Protein AF-A0A6A9QFD9-F1 (afdb_monomer_lite)

Secondary structure (DSSP, 8-state):
-----PPTTHHHHHHHHHHHHHHHHHHHHHHHHTHHHHHHTT-HHHHHHHHHHHHHTTT-HHHIIIIIHHHHHHHHHHHHT-GGGTTTHHHHHHHHHHHHHHHHHHT-

pLDDT: mean 93.51, std 10.46, range [42.97, 98.44]

Radius of gyration: 14.84 Å; chains: 1; bounding box: 43×24×39 Å

Sequence (108 aa):
MSEELLKPGEREMIQSRSYLYDLIDKLNDILENKKEILEQKGIAAKLSVTLELITLNRLYLDVIYKTYWNQLLEVINELNAIPELKDDMVDVNADVEEIKKLKQQGGF

Organism: Acidianus infernus (NCBI:txid12915)

Structure (mmCIF, N/CA/C/O backbone):
data_AF-A0A6A9QFD9-F1
#
_entry.id   AF-A0A6A9QFD9-F1
#
loop_
_atom_site.group_PDB
_atom_site.id
_atom_site.type_symbol
_atom_site.label_atom_id
_atom_site.label_alt_id
_atom_site.label_comp_id
_atom_site.label_asym_id
_atom_site.label_entity_id
_atom_site.label_seq_id
_atom_site.pdbx_PDB_ins_code
_atom_site.Cartn_x
_atom_site.Cartn_y
_atom_site.Cartn_z
_atom_site.occupancy
_atom_site.B_iso_or_equiv
_atom_site.auth_seq_id
_atom_site.auth_comp_id
_atom_site.auth_asym_id
_atom_site.auth_atom_id
_atom_site.pdbx_PDB_model_num
ATOM 1 N N . MET A 1 1 ? 29.244 -4.948 -20.157 1.00 43.69 1 MET A N 1
ATOM 2 C CA . MET A 1 1 ? 27.851 -4.743 -19.723 1.00 43.69 1 MET A CA 1
ATOM 3 C C . MET A 1 1 ? 27.142 -4.086 -20.884 1.00 43.69 1 MET A C 1
ATOM 5 O O . MET A 1 1 ? 27.476 -2.954 -21.200 1.00 43.69 1 MET A O 1
ATOM 9 N N . SER A 1 2 ? 26.306 -4.827 -21.609 1.00 42.97 2 SER A N 1
ATOM 10 C CA . SER A 1 2 ? 25.400 -4.221 -22.580 1.00 42.97 2 SER A CA 1
ATOM 11 C C . SER A 1 2 ? 24.388 -3.419 -21.776 1.00 42.97 2 SER A C 1
ATOM 13 O O . SER A 1 2 ? 23.605 -4.005 -21.032 1.00 42.97 2 SER A O 1
ATOM 15 N N . GLU A 1 3 ? 24.461 -2.095 -21.857 1.00 46.44 3 GLU A N 1
ATOM 16 C CA . GLU A 1 3 ? 23.342 -1.237 -21.487 1.00 46.44 3 GLU A CA 1
ATOM 17 C C . GLU A 1 3 ? 22.187 -1.624 -22.417 1.00 46.44 3 GLU A C 1
ATOM 19 O O . GLU A 1 3 ? 22.091 -1.151 -23.548 1.00 46.44 3 GLU A O 1
ATOM 24 N N . GLU A 1 4 ? 21.363 -2.587 -21.996 1.00 55.81 4 GLU A N 1
ATOM 25 C CA . GLU A 1 4 ? 20.041 -2.742 -22.586 1.00 55.81 4 GLU A CA 1
ATOM 26 C C . GLU A 1 4 ? 19.350 -1.395 -22.410 1.00 55.81 4 GLU A C 1
ATOM 28 O O . GLU A 1 4 ? 19.239 -0.880 -21.295 1.00 55.81 4 GLU A O 1
ATOM 33 N N . LEU A 1 5 ? 18.980 -0.787 -23.537 1.00 66.44 5 LEU A N 1
ATOM 34 C CA . LEU A 1 5 ? 18.253 0.470 -23.585 1.00 66.44 5 LEU A CA 1
ATOM 35 C C . LEU A 1 5 ? 16.912 0.243 -22.877 1.00 66.44 5 LEU A C 1
ATOM 37 O O . LEU A 1 5 ? 15.957 -0.244 -23.483 1.00 66.44 5 LEU A O 1
ATOM 41 N N . LEU A 1 6 ? 16.872 0.533 -21.577 1.00 71.12 6 LEU A N 1
ATOM 42 C CA . LEU A 1 6 ? 15.652 0.491 -20.783 1.00 71.12 6 LEU A CA 1
ATOM 43 C C . LEU A 1 6 ? 14.601 1.359 -21.478 1.00 71.12 6 LEU A C 1
ATOM 45 O O . LEU A 1 6 ? 14.895 2.468 -21.940 1.00 71.12 6 LEU A O 1
ATOM 49 N N . LYS A 1 7 ? 13.371 0.854 -21.569 1.00 75.44 7 LYS A N 1
ATOM 50 C CA . LYS A 1 7 ? 12.250 1.631 -22.098 1.00 75.44 7 LYS A CA 1
ATOM 51 C C . LYS A 1 7 ? 12.013 2.855 -21.201 1.00 75.44 7 LYS A C 1
ATOM 53 O O . LYS A 1 7 ? 12.332 2.810 -20.009 1.00 75.44 7 LYS A O 1
ATOM 58 N N . PRO A 1 8 ? 11.437 3.949 -21.734 1.00 76.94 8 PRO A N 1
ATOM 59 C CA . PRO A 1 8 ? 11.068 5.099 -20.913 1.00 76.94 8 PRO A CA 1
ATOM 60 C C . PRO A 1 8 ? 10.240 4.661 -19.695 1.00 76.94 8 PRO A C 1
ATOM 62 O O . PRO A 1 8 ? 9.280 3.906 -19.852 1.00 76.94 8 PRO A O 1
ATOM 65 N N . GLY A 1 9 ?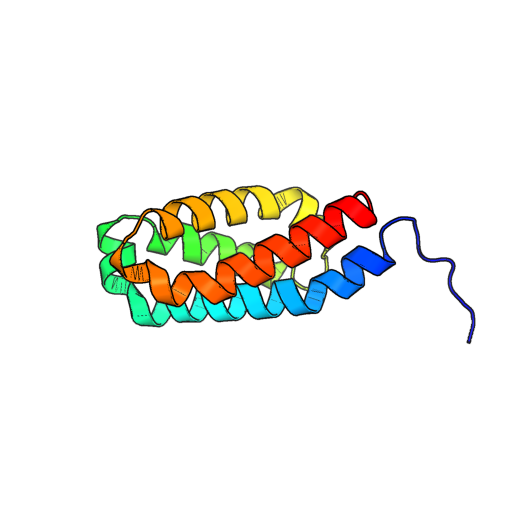 10.652 5.078 -18.496 1.00 85.75 9 GLY A N 1
ATOM 66 C CA . GLY A 1 9 ? 9.989 4.739 -17.235 1.00 85.75 9 GLY A CA 1
ATOM 67 C C . GLY A 1 9 ? 10.335 3.379 -16.631 1.00 85.75 9 GLY A C 1
ATOM 68 O O . GLY A 1 9 ? 9.990 3.121 -15.480 1.00 85.75 9 GLY A O 1
ATOM 69 N N . GLU A 1 10 ? 11.027 2.498 -17.358 1.00 89.38 10 GLU A N 1
ATOM 70 C CA . GLU A 1 10 ? 11.369 1.155 -16.871 1.00 89.38 10 GLU A CA 1
ATOM 71 C C . GLU A 1 10 ? 12.375 1.211 -15.716 1.00 89.38 10 GLU A C 1
ATOM 73 O O . GLU A 1 10 ? 12.276 0.441 -14.761 1.00 89.38 10 GLU A O 1
ATOM 78 N N . ARG A 1 11 ? 13.297 2.180 -15.747 1.00 91.81 11 ARG A N 1
ATOM 79 C CA . ARG A 1 11 ? 14.232 2.429 -14.645 1.00 91.81 11 ARG A CA 1
ATOM 80 C C . ARG A 1 11 ? 13.490 2.819 -13.369 1.00 91.81 11 ARG A C 1
ATOM 82 O O . ARG A 1 11 ? 13.733 2.225 -12.322 1.00 91.81 11 ARG A O 1
ATOM 89 N N . GLU A 1 12 ? 12.609 3.808 -13.452 1.00 95.44 12 GLU A N 1
ATOM 90 C CA . GLU A 1 12 ? 11.847 4.325 -12.315 1.00 95.44 12 GLU A CA 1
ATOM 91 C C . GLU A 1 12 ? 10.883 3.256 -11.780 1.00 95.44 12 GLU A C 1
ATOM 93 O O . GLU A 1 12 ? 10.751 3.091 -10.568 1.00 95.44 12 GLU A O 1
ATOM 98 N N . MET A 1 13 ? 10.291 2.448 -12.666 1.00 94.69 13 MET A N 1
ATOM 99 C CA . MET A 1 13 ? 9.478 1.296 -12.281 1.00 94.69 13 MET A CA 1
ATOM 100 C C . MET A 1 13 ? 10.305 0.256 -11.515 1.00 94.69 13 MET A C 1
ATOM 102 O O . MET A 1 13 ? 9.891 -0.193 -10.448 1.00 94.69 13 MET A O 1
ATOM 106 N N . ILE A 1 14 ? 11.504 -0.099 -11.987 1.00 94.12 14 ILE A N 1
ATOM 107 C CA . ILE A 1 14 ? 12.394 -1.018 -11.259 1.00 94.12 14 ILE A CA 1
ATOM 108 C C . ILE A 1 14 ? 12.785 -0.438 -9.895 1.00 94.12 14 ILE A C 1
ATOM 110 O O . ILE A 1 14 ? 12.788 -1.171 -8.908 1.00 94.12 14 ILE A O 1
ATOM 114 N N . GLN A 1 15 ? 13.071 0.864 -9.818 1.00 95.06 15 GLN A N 1
ATOM 115 C CA . GLN A 1 15 ? 13.383 1.546 -8.557 1.00 95.06 15 GLN A CA 1
ATOM 116 C C . GLN A 1 15 ? 12.203 1.534 -7.581 1.00 95.06 15 GLN A C 1
ATOM 118 O O . GLN A 1 15 ? 12.406 1.364 -6.384 1.00 95.06 15 GLN A O 1
ATOM 123 N N . SER A 1 16 ? 10.969 1.641 -8.080 1.00 96.56 16 SER A N 1
ATOM 124 C CA . SER A 1 16 ? 9.768 1.618 -7.237 1.00 96.56 16 SER A CA 1
ATOM 125 C C . SER A 1 16 ? 9.499 0.261 -6.576 1.00 96.56 16 SER A C 1
ATOM 127 O O . SER A 1 16 ? 8.720 0.185 -5.628 1.00 96.56 16 SER A O 1
ATOM 129 N N . ARG A 1 17 ? 10.177 -0.808 -7.022 1.00 95.50 17 ARG A N 1
ATOM 130 C CA . ARG A 1 17 ? 9.999 -2.173 -6.508 1.00 95.50 17 ARG A CA 1
ATOM 131 C C . ARG A 1 17 ? 10.250 -2.288 -5.009 1.00 95.50 17 ARG A C 1
ATOM 133 O O . ARG A 1 17 ? 9.473 -2.959 -4.344 1.00 95.50 17 ARG A O 1
ATOM 140 N N . SER A 1 18 ? 11.329 -1.692 -4.497 1.00 95.81 18 SER A N 1
ATOM 141 C CA . SER A 1 18 ? 11.650 -1.799 -3.068 1.00 95.81 18 SER A CA 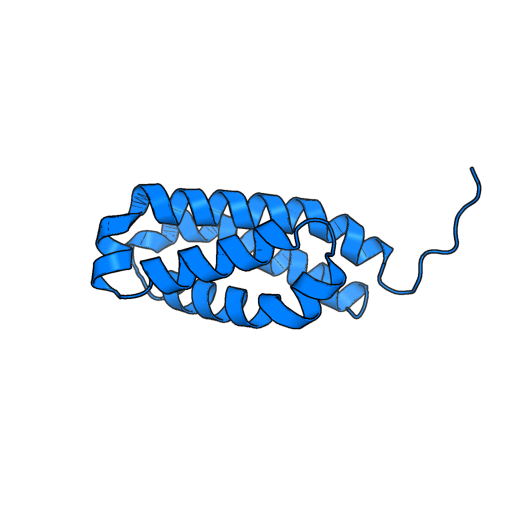1
ATOM 142 C C . SER A 1 18 ? 10.554 -1.159 -2.226 1.00 95.81 18 SER A C 1
ATOM 144 O O . SER A 1 18 ? 10.009 -1.820 -1.357 1.00 95.81 18 SER A O 1
ATOM 146 N N . TYR A 1 19 ? 10.135 0.057 -2.588 1.00 97.88 19 TYR A N 1
ATOM 147 C CA . TYR A 1 19 ? 9.038 0.757 -1.920 1.00 97.88 19 TYR A CA 1
ATOM 148 C C . TYR A 1 19 ? 7.719 -0.011 -2.001 1.00 97.88 19 TYR A C 1
ATOM 150 O O . TYR A 1 19 ? 6.961 -0.038 -1.043 1.00 97.88 19 TYR A O 1
ATOM 158 N N . LEU A 1 20 ? 7.431 -0.658 -3.135 1.00 97.31 20 LEU A N 1
ATOM 159 C CA . LEU A 1 20 ? 6.235 -1.483 -3.274 1.00 97.31 20 LEU A CA 1
ATOM 160 C C . LEU A 1 20 ? 6.275 -2.705 -2.348 1.00 97.31 20 LEU A C 1
ATOM 162 O O . LEU A 1 20 ? 5.244 -3.076 -1.799 1.00 97.31 20 LEU A O 1
ATOM 166 N N . TYR A 1 21 ? 7.431 -3.347 -2.200 1.00 96.06 21 TYR A N 1
ATOM 167 C CA . TYR A 1 21 ? 7.572 -4.500 -1.313 1.00 96.06 21 TYR A CA 1
ATOM 168 C C . TYR A 1 21 ? 7.487 -4.084 0.155 1.00 96.06 21 TYR A C 1
ATOM 170 O O . TYR A 1 21 ? 6.704 -4.681 0.887 1.00 96.06 21 TYR A O 1
ATOM 178 N N . ASP A 1 22 ? 8.169 -3.004 0.540 1.00 97.56 22 ASP A N 1
ATOM 179 C CA . ASP A 1 22 ? 8.072 -2.434 1.887 1.00 97.56 22 ASP A CA 1
ATOM 180 C C . ASP A 1 22 ? 6.620 -2.043 2.216 1.00 97.56 22 ASP A C 1
ATOM 182 O O . ASP A 1 22 ? 6.120 -2.333 3.303 1.00 97.56 22 ASP A O 1
ATOM 186 N N . LEU A 1 23 ? 5.905 -1.459 1.249 1.00 97.88 23 LEU A N 1
ATOM 187 C CA . LEU A 1 23 ? 4.491 -1.118 1.376 1.00 97.88 23 LEU A CA 1
ATOM 188 C C . LEU A 1 23 ? 3.616 -2.358 1.602 1.00 97.88 23 LEU A C 1
ATOM 190 O O . LEU A 1 23 ? 2.730 -2.333 2.454 1.00 97.88 23 LEU A O 1
ATOM 194 N N . ILE A 1 24 ? 3.838 -3.436 0.844 1.00 97.31 24 ILE A N 1
ATOM 195 C CA . ILE A 1 24 ? 3.092 -4.695 1.003 1.00 97.31 24 ILE A CA 1
ATOM 196 C C . ILE A 1 24 ? 3.343 -5.291 2.389 1.00 97.31 24 ILE A C 1
ATOM 198 O O . ILE A 1 24 ? 2.386 -5.703 3.043 1.00 97.31 24 ILE A O 1
ATOM 202 N N . ASP A 1 25 ? 4.593 -5.310 2.848 1.00 97.75 25 ASP A N 1
ATOM 203 C CA . ASP A 1 25 ? 4.958 -5.858 4.156 1.00 97.75 25 ASP A CA 1
ATOM 204 C C . ASP A 1 25 ? 4.308 -5.050 5.290 1.00 97.75 25 ASP A C 1
ATOM 206 O O . ASP A 1 25 ? 3.604 -5.620 6.122 1.00 97.75 25 ASP A O 1
ATOM 210 N N . LYS A 1 26 ? 4.394 -3.714 5.252 1.00 98.12 26 LYS A N 1
ATOM 211 C CA . LYS A 1 26 ? 3.733 -2.831 6.235 1.00 98.12 26 LYS A CA 1
ATOM 212 C C . LYS A 1 26 ? 2.214 -3.015 6.262 1.00 98.12 26 LYS A C 1
ATOM 214 O O . LYS A 1 26 ? 1.593 -2.999 7.323 1.00 98.12 26 LYS A O 1
ATOM 219 N N . LEU A 1 27 ? 1.589 -3.189 5.098 1.00 98.31 27 LEU A N 1
ATOM 220 C CA . LEU A 1 27 ? 0.147 -3.421 5.013 1.00 98.31 27 LEU A CA 1
ATOM 221 C C . LEU A 1 27 ? -0.256 -4.812 5.521 1.00 98.31 27 LEU A C 1
ATOM 223 O O . LEU A 1 27 ? -1.322 -4.937 6.126 1.00 98.31 27 LEU A O 1
ATOM 227 N N . ASN A 1 28 ? 0.578 -5.836 5.317 1.00 97.75 28 ASN A N 1
ATOM 228 C CA . ASN A 1 28 ? 0.388 -7.149 5.938 1.00 97.75 28 ASN A CA 1
ATOM 229 C C . ASN A 1 28 ? 0.512 -7.060 7.465 1.00 97.75 28 ASN A C 1
ATOM 231 O O . ASN A 1 28 ? -0.341 -7.600 8.168 1.00 97.75 28 ASN A O 1
ATOM 235 N N . ASP A 1 29 ? 1.492 -6.314 7.978 1.00 97.94 29 ASP A N 1
ATOM 236 C CA . ASP A 1 29 ? 1.657 -6.094 9.418 1.00 97.94 29 ASP A CA 1
ATOM 237 C C . ASP A 1 29 ? 0.438 -5.386 10.025 1.00 97.94 29 ASP A C 1
ATOM 239 O O . ASP A 1 29 ? -0.027 -5.758 11.104 1.00 97.94 29 ASP A O 1
ATOM 243 N N . ILE A 1 30 ? -0.126 -4.389 9.334 1.00 98.06 30 ILE A N 1
ATOM 244 C CA . ILE A 1 30 ? -1.381 -3.741 9.745 1.00 98.06 30 ILE A CA 1
ATOM 245 C C . ILE A 1 30 ? -2.533 -4.752 9.731 1.00 98.06 30 ILE A C 1
ATOM 247 O O . ILE A 1 30 ? -3.310 -4.806 10.686 1.00 98.06 30 ILE A O 1
ATOM 251 N N . LEU A 1 31 ? -2.643 -5.572 8.682 1.00 97.12 31 LEU A N 1
ATOM 252 C CA . LEU A 1 31 ? -3.690 -6.588 8.571 1.00 97.12 31 LEU A CA 1
ATOM 253 C C . LEU A 1 31 ? -3.636 -7.603 9.722 1.00 97.12 31 LEU A C 1
ATOM 255 O O . LEU A 1 31 ? -4.684 -7.967 10.256 1.00 97.12 31 LEU A O 1
ATOM 259 N N . GLU A 1 32 ? -2.439 -8.034 10.119 1.00 96.88 32 GLU A N 1
ATOM 260 C CA . GLU A 1 32 ? -2.237 -8.994 11.205 1.00 96.88 32 GLU A CA 1
ATOM 261 C C . GLU A 1 32 ? -2.453 -8.352 12.583 1.00 96.88 32 GLU A C 1
ATOM 263 O O . GLU A 1 32 ? -3.261 -8.835 13.380 1.00 96.88 32 GLU A O 1
ATOM 268 N N . ASN A 1 33 ? -1.797 -7.220 12.850 1.00 97.50 33 ASN A N 1
ATOM 269 C CA . ASN A 1 33 ? -1.776 -6.604 14.180 1.00 97.50 33 ASN A CA 1
ATOM 270 C C . ASN A 1 33 ? -3.031 -5.783 14.500 1.00 97.50 33 ASN A C 1
ATOM 272 O O . ASN A 1 33 ? -3.323 -5.524 15.669 1.00 97.50 33 ASN A O 1
ATOM 276 N N . LYS A 1 34 ? -3.775 -5.345 13.479 1.00 96.88 34 LYS A N 1
ATOM 277 C CA . LYS A 1 34 ? -4.968 -4.492 13.616 1.00 96.88 34 LYS A CA 1
ATOM 278 C C . LYS A 1 34 ? -6.220 -5.186 13.076 1.00 96.88 34 LYS A C 1
ATOM 280 O O . LYS A 1 34 ? -7.225 -4.536 12.800 1.00 96.88 34 LYS A O 1
ATOM 285 N N . LYS A 1 35 ? -6.194 -6.517 12.961 1.00 94.88 35 LYS A N 1
ATOM 286 C CA . LYS A 1 35 ? -7.273 -7.319 12.374 1.00 94.88 35 LYS A CA 1
ATOM 287 C C . LYS A 1 35 ? -8.664 -6.979 12.914 1.00 94.88 35 LYS A C 1
ATOM 289 O O . LYS A 1 35 ? -9.575 -6.751 12.127 1.00 94.88 35 LYS A O 1
ATOM 294 N N . GLU A 1 36 ? -8.821 -6.898 14.235 1.00 96.62 36 GLU A N 1
ATOM 295 C CA . GLU A 1 36 ? -10.127 -6.666 14.867 1.00 96.62 36 GLU A CA 1
ATOM 296 C C . GLU A 1 36 ? -10.762 -5.340 14.419 1.00 96.62 36 GLU A C 1
ATOM 298 O O . GLU A 1 36 ? -11.920 -5.314 13.999 1.00 96.62 36 GLU A O 1
ATOM 303 N N . ILE A 1 37 ? -10.003 -4.239 14.438 1.00 96.75 37 ILE A N 1
ATOM 304 C CA . ILE A 1 37 ? -10.526 -2.939 14.002 1.00 96.75 37 ILE A CA 1
ATOM 305 C C . ILE A 1 37 ? -10.808 -2.926 12.495 1.00 96.75 37 ILE A C 1
ATOM 307 O O . ILE A 1 37 ? -11.810 -2.362 12.055 1.00 96.75 37 ILE A O 1
ATOM 311 N N . LEU A 1 38 ? -9.979 -3.600 11.695 1.00 97.50 38 LEU A N 1
ATOM 312 C CA . LEU A 1 38 ? -10.188 -3.712 10.252 1.00 97.50 38 LEU A CA 1
ATOM 313 C C . LEU A 1 38 ? -11.441 -4.526 9.909 1.00 97.50 38 LEU A C 1
ATOM 315 O O . LEU A 1 38 ? -12.149 -4.183 8.960 1.00 97.50 38 LEU A O 1
ATOM 319 N N . GLU A 1 39 ? -11.733 -5.583 10.667 1.00 96.88 39 GLU A N 1
ATOM 320 C CA . GLU A 1 39 ? -12.953 -6.383 10.528 1.00 96.88 39 GLU A CA 1
ATOM 321 C C . GLU A 1 39 ? -14.191 -5.568 10.913 1.00 96.88 39 GLU A C 1
ATOM 323 O O . GLU A 1 39 ? -15.157 -5.533 10.151 1.00 96.88 39 GLU A O 1
ATOM 328 N N . GLN A 1 40 ? -14.141 -4.834 12.030 1.00 96.50 40 GLN A N 1
ATOM 329 C CA . GLN A 1 40 ? -15.231 -3.949 12.461 1.00 96.50 40 GLN A CA 1
ATOM 330 C C . GLN A 1 40 ? -15.555 -2.861 11.428 1.00 96.50 40 GLN A C 1
ATOM 332 O O . GLN A 1 40 ? -16.712 -2.465 11.281 1.00 96.50 40 GLN A O 1
ATOM 337 N N . LYS A 1 41 ? -14.543 -2.376 10.701 1.00 95.00 41 LYS A N 1
ATOM 338 C CA . LYS A 1 41 ? -14.702 -1.388 9.624 1.00 95.00 41 LYS A CA 1
ATOM 339 C C . LYS A 1 41 ? -15.024 -2.016 8.262 1.00 95.00 41 LYS A C 1
ATOM 341 O O . LYS A 1 41 ? -15.271 -1.279 7.314 1.00 95.00 41 LYS A O 1
ATOM 346 N N . GLY A 1 42 ? -15.031 -3.347 8.150 1.00 95.38 42 GLY A N 1
ATOM 347 C CA . GLY A 1 42 ? -15.297 -4.065 6.899 1.00 95.38 42 GLY A CA 1
ATOM 348 C C . GLY A 1 42 ? -14.167 -3.994 5.862 1.00 95.38 42 GLY A C 1
ATOM 349 O O . GLY A 1 42 ? -14.392 -4.319 4.699 1.00 95.38 42 GLY A O 1
ATOM 350 N N . ILE A 1 43 ? -12.959 -3.587 6.262 1.00 96.62 43 ILE A N 1
ATOM 351 C CA . ILE A 1 43 ? -11.817 -3.348 5.360 1.00 96.62 43 ILE A CA 1
ATOM 352 C C . ILE A 1 43 ? -10.880 -4.560 5.299 1.00 96.62 43 ILE A C 1
ATOM 354 O O . ILE A 1 43 ? -10.234 -4.772 4.275 1.00 96.62 43 ILE A O 1
ATOM 358 N N . ALA A 1 44 ? -10.842 -5.403 6.341 1.00 97.06 44 ALA A N 1
ATOM 359 C CA . ALA A 1 44 ? -9.909 -6.533 6.441 1.00 97.06 44 ALA A CA 1
ATOM 360 C C . ALA A 1 44 ? -9.911 -7.439 5.195 1.00 97.06 44 ALA A C 1
ATOM 362 O O . ALA A 1 44 ? -8.861 -7.704 4.613 1.00 97.06 44 ALA A O 1
ATOM 363 N N . ALA A 1 45 ? -11.094 -7.861 4.735 1.00 96.00 45 ALA A N 1
ATOM 364 C CA . ALA A 1 45 ? -11.219 -8.713 3.553 1.00 96.00 45 ALA A CA 1
ATOM 365 C C . ALA A 1 45 ? -10.764 -8.000 2.269 1.00 96.00 45 ALA A C 1
ATOM 367 O O . ALA A 1 45 ? -10.071 -8.594 1.443 1.00 96.00 45 ALA A O 1
ATOM 368 N N . LYS A 1 46 ? -11.114 -6.715 2.113 1.00 96.31 46 LYS A N 1
ATOM 369 C CA . LYS A 1 46 ? -10.713 -5.905 0.955 1.00 96.31 46 LYS A CA 1
ATOM 370 C C . LYS A 1 46 ? -9.192 -5.740 0.906 1.00 96.31 46 LYS A C 1
ATOM 372 O O . LYS A 1 46 ? -8.603 -5.910 -0.162 1.00 96.31 46 LYS A O 1
ATOM 377 N N . LEU A 1 47 ? -8.563 -5.461 2.050 1.00 97.69 47 LEU A N 1
ATOM 378 C CA . LEU A 1 47 ? -7.111 -5.360 2.177 1.00 97.69 47 LEU A CA 1
ATOM 379 C C . LEU A 1 47 ? -6.434 -6.697 1.853 1.00 97.69 47 LEU A C 1
ATOM 381 O O . LEU A 1 47 ? -5.588 -6.731 0.965 1.00 97.69 47 LEU A O 1
ATOM 385 N N . SER A 1 48 ? -6.871 -7.795 2.478 1.00 97.75 48 SER A N 1
ATOM 386 C CA . SER A 1 48 ? -6.314 -9.140 2.255 1.00 97.75 48 SER A CA 1
ATOM 387 C C . SER A 1 48 ? -6.335 -9.540 0.779 1.00 97.75 48 SER A C 1
ATOM 389 O O . SER A 1 48 ? -5.301 -9.883 0.214 1.00 97.75 48 SER A O 1
ATOM 391 N N . VAL A 1 49 ? -7.492 -9.423 0.116 1.00 97.44 49 VAL A N 1
ATOM 392 C CA . VAL A 1 49 ? -7.629 -9.780 -1.307 1.00 97.44 49 VAL A CA 1
ATOM 393 C C . VAL A 1 49 ? -6.749 -8.894 -2.189 1.00 97.44 49 VAL A C 1
ATOM 395 O O . VAL A 1 49 ? -6.122 -9.377 -3.130 1.00 97.44 49 VAL A O 1
ATOM 398 N N . THR A 1 50 ? -6.675 -7.596 -1.889 1.00 97.19 50 THR A N 1
ATOM 399 C CA . THR A 1 50 ? -5.837 -6.667 -2.660 1.00 97.19 50 THR A CA 1
ATOM 400 C C . THR A 1 50 ? -4.354 -7.035 -2.533 1.00 97.19 50 THR A C 1
ATOM 402 O O . THR A 1 50 ? -3.651 -7.087 -3.543 1.00 97.19 50 THR A O 1
ATOM 405 N N . LEU A 1 51 ? -3.885 -7.361 -1.324 1.00 97.38 51 LEU A N 1
ATOM 406 C CA . LEU A 1 51 ? -2.502 -7.783 -1.078 1.00 97.38 51 LEU A CA 1
ATOM 407 C C . LEU A 1 51 ? -2.177 -9.129 -1.736 1.00 97.38 51 LEU A C 1
ATOM 409 O O . LEU A 1 51 ? -1.104 -9.270 -2.326 1.00 97.38 51 LEU A O 1
ATOM 413 N N . GLU A 1 52 ? -3.097 -10.095 -1.713 1.00 97.00 52 GLU A N 1
ATOM 414 C CA . GLU A 1 52 ? -2.935 -11.381 -2.405 1.00 97.00 52 GLU A CA 1
ATOM 415 C C . GLU A 1 52 ? -2.768 -11.192 -3.918 1.00 97.00 52 GLU A C 1
ATOM 417 O O . GLU A 1 52 ? -1.822 -11.718 -4.509 1.00 97.00 52 GLU A O 1
ATOM 422 N N . LEU A 1 53 ? -3.636 -10.391 -4.548 1.00 96.06 53 LEU A N 1
ATOM 423 C CA . LEU A 1 53 ? -3.569 -10.113 -5.986 1.00 96.06 53 LEU A CA 1
ATOM 424 C C . LEU A 1 53 ? -2.248 -9.447 -6.381 1.00 96.06 53 LEU A C 1
ATOM 426 O O . LEU A 1 53 ? -1.643 -9.818 -7.391 1.00 96.06 53 LEU A O 1
ATOM 430 N N . ILE A 1 54 ? -1.767 -8.499 -5.579 1.00 96.38 54 ILE A N 1
ATOM 431 C CA . ILE A 1 54 ? -0.482 -7.834 -5.818 1.00 96.38 54 ILE A CA 1
ATOM 432 C C . ILE A 1 54 ? 0.676 -8.816 -5.625 1.00 96.38 54 ILE A C 1
ATOM 434 O O . ILE A 1 54 ? 1.563 -8.890 -6.475 1.00 96.38 54 ILE A O 1
ATOM 438 N N . THR A 1 55 ? 0.645 -9.622 -4.564 1.00 94.12 55 THR A N 1
ATOM 439 C CA . THR A 1 55 ? 1.686 -10.613 -4.258 1.00 94.12 55 THR A CA 1
ATOM 440 C C . THR A 1 55 ? 1.814 -11.659 -5.364 1.00 94.12 55 THR A C 1
ATOM 442 O O . THR A 1 55 ? 2.930 -11.990 -5.775 1.00 94.12 55 THR A O 1
ATOM 445 N N . LEU A 1 56 ? 0.690 -12.133 -5.913 1.00 95.88 56 LEU A N 1
ATOM 446 C CA . LEU A 1 56 ? 0.667 -13.048 -7.061 1.00 95.88 56 LEU A CA 1
ATOM 447 C C . LEU A 1 56 ? 1.330 -12.444 -8.305 1.00 95.88 56 LEU A C 1
ATOM 449 O O . LEU A 1 56 ? 1.924 -13.165 -9.105 1.00 95.88 56 LEU A O 1
ATOM 453 N N . ASN A 1 57 ? 1.271 -11.120 -8.447 1.00 95.06 57 ASN A N 1
ATOM 454 C CA . ASN A 1 57 ? 1.829 -10.389 -9.578 1.00 95.06 57 ASN A CA 1
ATOM 455 C C . ASN A 1 57 ? 3.164 -9.699 -9.254 1.00 95.06 57 ASN A C 1
ATOM 457 O O . ASN A 1 57 ? 3.634 -8.913 -10.070 1.00 95.06 57 ASN A O 1
ATOM 461 N N . ARG A 1 58 ? 3.820 -10.005 -8.121 1.00 89.81 58 ARG A N 1
ATOM 462 C CA . ARG A 1 58 ? 5.023 -9.292 -7.624 1.00 89.81 58 ARG A CA 1
ATOM 463 C C . ARG A 1 58 ? 6.176 -9.165 -8.626 1.00 89.81 58 ARG A C 1
ATOM 465 O O . ARG A 1 58 ? 6.963 -8.230 -8.546 1.00 89.81 58 ARG A O 1
ATOM 472 N N . LEU A 1 59 ? 6.284 -10.096 -9.575 1.00 90.88 59 LEU A N 1
ATOM 473 C CA . LEU A 1 59 ? 7.319 -10.083 -10.616 1.00 90.88 59 LEU A CA 1
ATOM 474 C C . LEU A 1 59 ? 6.951 -9.219 -11.839 1.00 90.88 59 LEU A C 1
ATOM 476 O O . LEU A 1 59 ? 7.821 -8.923 -12.654 1.00 90.88 59 LEU A O 1
ATOM 480 N N . TYR A 1 60 ? 5.690 -8.799 -11.949 1.00 94.50 60 TYR A N 1
ATOM 481 C CA . TYR A 1 60 ? 5.106 -8.060 -13.068 1.00 94.50 60 TYR A CA 1
ATOM 482 C C . TYR A 1 60 ? 4.640 -6.677 -12.596 1.00 94.50 60 TYR A C 1
ATOM 484 O O . TYR A 1 60 ? 3.449 -6.406 -12.437 1.00 94.50 60 TYR A O 1
ATOM 492 N N . LEU A 1 61 ? 5.606 -5.793 -12.330 1.00 93.81 61 LEU A N 1
ATOM 493 C CA . LEU A 1 61 ? 5.345 -4.444 -11.810 1.00 93.81 61 LEU A CA 1
ATOM 494 C C . LEU A 1 61 ? 4.395 -3.638 -12.702 1.00 93.81 61 LEU A C 1
ATOM 496 O O . LEU A 1 61 ? 3.559 -2.891 -12.204 1.00 93.81 61 LEU A O 1
ATOM 500 N N . ASP A 1 62 ? 4.487 -3.810 -14.018 1.00 94.06 62 ASP A N 1
ATOM 501 C CA . ASP A 1 62 ? 3.618 -3.128 -14.970 1.00 94.06 62 ASP A CA 1
AT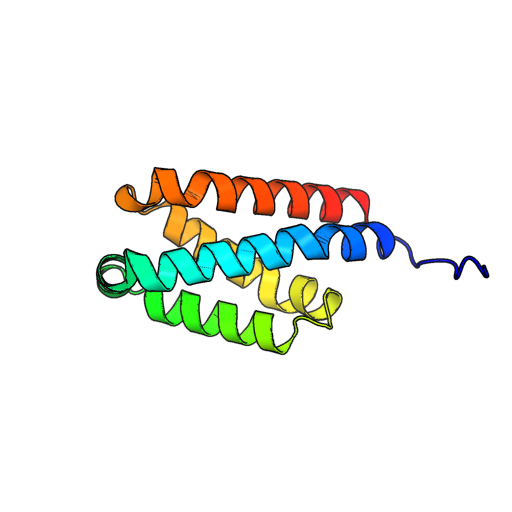OM 502 C C . ASP A 1 62 ? 2.146 -3.536 -14.802 1.00 94.06 62 ASP A C 1
ATOM 504 O O . ASP A 1 62 ? 1.266 -2.676 -14.853 1.00 94.06 62 ASP A O 1
ATOM 508 N N . VAL A 1 63 ? 1.880 -4.820 -14.545 1.00 95.50 63 VAL A N 1
ATOM 509 C CA . VAL A 1 63 ? 0.542 -5.334 -14.226 1.00 95.50 63 VAL A C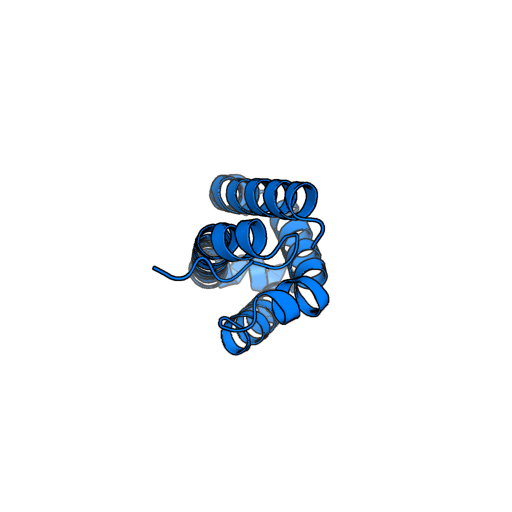A 1
ATOM 510 C C . VAL A 1 63 ? 0.058 -4.748 -12.904 1.00 95.50 63 VAL A C 1
ATOM 512 O O . VAL A 1 63 ? -1.069 -4.263 -12.827 1.00 95.50 63 VAL A O 1
ATOM 515 N N . ILE A 1 64 ? 0.914 -4.710 -11.878 1.00 96.69 64 ILE A N 1
ATOM 516 C CA . ILE A 1 64 ? 0.560 -4.112 -10.583 1.00 96.69 64 ILE A CA 1
ATOM 517 C C . ILE A 1 64 ? 0.137 -2.657 -10.757 1.00 96.69 64 ILE A C 1
ATOM 519 O O . ILE A 1 64 ? -0.950 -2.272 -10.320 1.00 96.69 64 ILE A O 1
ATOM 5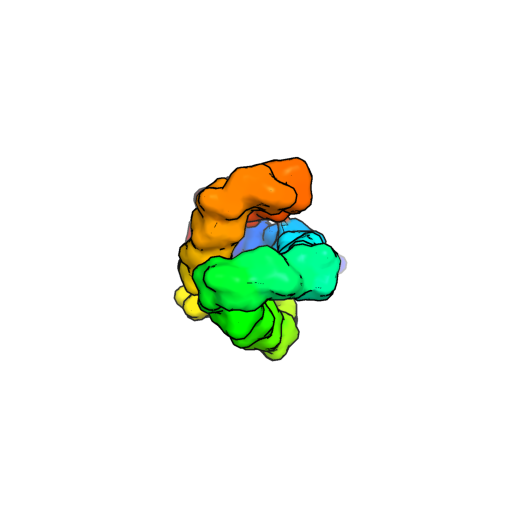23 N N . TYR A 1 65 ? 0.955 -1.859 -11.441 1.00 95.88 65 TYR A N 1
ATOM 524 C CA . TYR A 1 65 ? 0.695 -0.434 -11.598 1.00 95.88 65 TYR A CA 1
ATOM 525 C C . TYR A 1 65 ? -0.506 -0.115 -12.486 1.00 95.88 65 TYR A C 1
ATOM 527 O O . TYR A 1 65 ? -1.195 0.870 -12.224 1.00 95.88 65 TYR A O 1
ATOM 535 N N . LYS A 1 66 ? -0.787 -0.934 -13.503 1.00 95.12 66 LYS A N 1
ATOM 536 C CA . LYS A 1 66 ? -1.931 -0.721 -14.403 1.00 95.12 66 LYS A CA 1
ATOM 537 C C . LYS A 1 66 ? -3.246 -1.250 -13.845 1.00 95.12 66 LYS A C 1
ATOM 539 O O . LYS A 1 66 ? -4.291 -0.681 -14.148 1.00 95.12 66 LYS A O 1
ATOM 544 N N . THR A 1 67 ? -3.209 -2.339 -13.082 1.00 96.06 67 THR A N 1
ATOM 545 C CA . THR A 1 67 ? -4.420 -3.086 -12.714 1.00 96.06 67 THR A CA 1
ATOM 546 C C . THR A 1 67 ? -4.783 -2.936 -11.243 1.00 96.06 67 THR A C 1
ATOM 548 O O . THR A 1 67 ? -5.959 -2.768 -10.936 1.00 96.06 67 THR A O 1
ATOM 551 N N . TYR A 1 68 ? -3.806 -2.958 -10.333 1.00 96.38 68 TYR A N 1
ATOM 552 C CA . TYR A 1 68 ? -4.077 -3.076 -8.893 1.00 96.38 68 TYR A CA 1
ATOM 553 C C . TYR A 1 68 ? -3.726 -1.822 -8.090 1.00 96.38 68 TYR A C 1
ATOM 555 O O . TYR A 1 68 ? -4.258 -1.628 -7.003 1.00 96.38 68 TYR A O 1
ATOM 563 N N . TRP A 1 69 ? -2.875 -0.939 -8.615 1.00 96.75 69 TRP A N 1
ATOM 564 C CA . TRP A 1 69 ? -2.406 0.244 -7.888 1.00 96.75 69 TRP A CA 1
ATOM 565 C C . TRP A 1 69 ? -3.530 1.172 -7.426 1.00 96.75 69 TRP A C 1
ATOM 567 O O . TRP A 1 69 ? -3.537 1.596 -6.275 1.00 96.75 69 TRP A O 1
ATOM 577 N N . ASN A 1 70 ? -4.515 1.455 -8.280 1.00 96.50 70 ASN A N 1
ATOM 578 C CA . ASN A 1 70 ? -5.635 2.317 -7.890 1.00 96.50 70 ASN A CA 1
ATOM 579 C C . ASN A 1 70 ? -6.496 1.669 -6.798 1.00 96.50 70 ASN A C 1
ATOM 581 O O . ASN A 1 70 ? -6.871 2.341 -5.843 1.00 96.50 70 ASN A O 1
ATOM 585 N N . GLN A 1 71 ? -6.737 0.359 -6.892 1.00 96.56 71 GLN A N 1
ATOM 586 C CA . GLN A 1 71 ? -7.443 -0.389 -5.852 1.00 96.56 71 GLN A CA 1
ATOM 587 C C . GLN A 1 71 ? -6.666 -0.372 -4.527 1.00 96.56 71 GLN A C 1
ATOM 589 O O . GLN A 1 71 ? -7.262 -0.187 -3.469 1.00 96.56 71 GLN A O 1
ATOM 594 N N . LEU A 1 72 ? -5.338 -0.511 -4.575 1.00 97.81 72 LEU A N 1
ATOM 595 C CA . LEU A 1 72 ? -4.485 -0.387 -3.395 1.00 97.81 72 LEU A CA 1
ATOM 596 C C . LEU A 1 72 ? -4.598 1.006 -2.767 1.00 97.81 72 LEU A C 1
ATOM 598 O O . LEU A 1 72 ? -4.778 1.113 -1.558 1.00 97.81 72 LEU A O 1
ATOM 602 N N . LEU A 1 73 ? -4.548 2.067 -3.579 1.00 98.06 73 LEU A N 1
ATOM 603 C CA . LEU A 1 73 ? -4.708 3.440 -3.099 1.00 98.06 73 LEU A CA 1
ATOM 604 C C . LEU A 1 73 ? -6.077 3.681 -2.454 1.00 98.06 73 LEU A C 1
ATOM 606 O O . LEU A 1 73 ? -6.152 4.371 -1.442 1.00 98.06 73 LEU A O 1
ATOM 610 N N . GLU A 1 74 ? -7.152 3.114 -3.000 1.00 97.94 74 GLU A N 1
ATOM 611 C CA . GLU A 1 74 ? -8.479 3.190 -2.379 1.00 97.94 74 GLU A CA 1
ATOM 612 C C . GLU A 1 74 ? -8.490 2.552 -0.989 1.00 97.94 74 GLU A C 1
ATOM 614 O O . GLU A 1 74 ? -8.970 3.168 -0.040 1.00 97.94 74 GLU A O 1
ATOM 619 N N . VAL A 1 75 ? -7.909 1.356 -0.844 1.00 98.00 75 VAL A N 1
ATOM 620 C CA . VAL A 1 75 ? -7.792 0.695 0.464 1.00 98.00 75 VAL A CA 1
ATOM 621 C C . VAL A 1 75 ? -6.939 1.527 1.423 1.00 98.00 75 VAL A C 1
ATOM 623 O O . VAL A 1 75 ? -7.335 1.739 2.562 1.00 98.00 75 VAL A O 1
ATOM 626 N N . ILE A 1 76 ? -5.804 2.059 0.968 1.00 98.38 76 ILE A N 1
ATOM 627 C CA . ILE A 1 76 ? -4.932 2.923 1.779 1.00 98.38 76 ILE A CA 1
ATOM 628 C C . ILE A 1 76 ? -5.664 4.193 2.231 1.00 98.38 76 ILE A C 1
ATOM 630 O O . ILE A 1 76 ? -5.484 4.639 3.364 1.00 98.38 76 ILE A O 1
ATOM 634 N N . ASN A 1 77 ? -6.517 4.772 1.387 1.00 98.25 77 ASN A N 1
ATOM 635 C CA . ASN A 1 77 ? -7.338 5.921 1.765 1.00 98.25 77 ASN A CA 1
ATOM 636 C C . ASN A 1 77 ? -8.382 5.553 2.832 1.00 98.25 77 ASN A C 1
ATOM 638 O O . ASN A 1 77 ? -8.594 6.326 3.764 1.00 98.25 77 ASN A O 1
ATOM 642 N N . GLU A 1 78 ? -9.002 4.375 2.730 1.00 98.00 78 GLU A N 1
ATOM 643 C CA . GLU A 1 78 ? -9.914 3.859 3.760 1.00 98.00 78 GLU A CA 1
ATOM 644 C C . GLU A 1 78 ? -9.187 3.604 5.090 1.00 98.00 78 GLU A C 1
ATOM 646 O O . GLU A 1 78 ? -9.703 3.972 6.144 1.00 98.00 78 GLU A O 1
ATOM 651 N N . LEU A 1 79 ? -7.967 3.054 5.052 1.00 98.06 79 LEU A N 1
ATOM 652 C CA . LEU A 1 79 ? -7.125 2.857 6.239 1.00 98.06 79 LEU A CA 1
ATOM 653 C C . LEU A 1 79 ? -6.736 4.188 6.896 1.00 98.06 79 LEU A C 1
ATOM 655 O O . LEU A 1 79 ? -6.846 4.328 8.111 1.00 98.06 79 LEU A O 1
ATOM 659 N N . ASN A 1 80 ? -6.354 5.192 6.101 1.00 97.75 80 ASN A N 1
ATOM 660 C CA . ASN A 1 80 ? -6.030 6.536 6.593 1.00 97.75 80 ASN A CA 1
ATOM 661 C C . ASN A 1 80 ? -7.216 7.232 7.284 1.00 97.75 80 ASN A C 1
ATOM 663 O O . ASN A 1 80 ? -7.012 8.137 8.093 1.00 97.75 80 ASN A O 1
ATOM 667 N N . ALA A 1 81 ? -8.453 6.830 6.981 1.00 97.44 81 ALA A N 1
ATOM 668 C CA . ALA A 1 81 ? -9.642 7.361 7.637 1.00 97.44 81 ALA A CA 1
ATOM 669 C C . ALA A 1 81 ? -9.881 6.769 9.042 1.00 97.44 81 ALA A C 1
ATOM 671 O O . ALA A 1 81 ? -10.800 7.218 9.730 1.00 97.44 81 ALA A O 1
ATOM 672 N N . ILE A 1 82 ? -9.085 5.783 9.477 1.00 97.44 82 ILE A N 1
ATOM 673 C CA . ILE A 1 82 ? -9.170 5.151 10.800 1.00 97.44 82 ILE A CA 1
ATOM 674 C C . ILE A 1 82 ? -8.179 5.842 11.756 1.00 97.44 82 ILE A C 1
ATOM 676 O O . ILE A 1 82 ? -6.968 5.660 11.612 1.00 97.44 82 ILE A O 1
ATOM 680 N N . PRO A 1 83 ? -8.649 6.620 12.752 1.00 96.31 83 PRO A N 1
ATOM 681 C CA . PRO A 1 83 ? -7.771 7.366 13.657 1.00 96.31 83 PRO A CA 1
ATOM 682 C C . PRO A 1 83 ? -6.750 6.502 14.408 1.00 96.31 83 PRO A C 1
ATOM 684 O O . PRO A 1 83 ? -5.626 6.938 14.643 1.00 96.31 83 PRO A O 1
ATOM 687 N N . GLU A 1 84 ? -7.130 5.279 14.767 1.00 96.25 84 GLU A N 1
ATOM 688 C CA . GLU A 1 84 ? -6.316 4.329 15.526 1.00 96.25 84 GLU A CA 1
ATOM 689 C C . GLU A 1 84 ? -5.121 3.781 14.732 1.00 96.25 84 GLU A C 1
ATOM 691 O O . GLU A 1 84 ? -4.207 3.220 15.331 1.00 96.25 84 GLU A O 1
ATOM 696 N N . LEU A 1 85 ? -5.116 3.950 13.405 1.00 97.31 85 LEU A N 1
ATOM 697 C CA . LEU A 1 85 ? -4.023 3.525 12.526 1.00 97.31 85 LEU A CA 1
ATOM 698 C C . LEU A 1 85 ? -3.064 4.663 12.176 1.00 97.31 85 LEU A C 1
ATOM 700 O O . LEU A 1 85 ? -2.114 4.452 11.432 1.00 97.31 85 LEU A O 1
ATOM 704 N N . LYS A 1 86 ? -3.296 5.880 12.678 1.00 96.12 86 LYS A N 1
ATOM 705 C CA . LYS A 1 86 ? -2.569 7.076 12.233 1.00 96.12 86 LYS A CA 1
ATOM 706 C C . LYS A 1 86 ? -1.046 6.920 12.288 1.00 96.12 86 LYS A C 1
ATOM 708 O O . LYS A 1 86 ? -0.376 7.332 11.345 1.00 96.12 86 LYS A O 1
ATOM 713 N N . ASP A 1 87 ? -0.526 6.343 13.369 1.00 96.44 87 ASP A N 1
ATOM 714 C CA . ASP A 1 87 ? 0.916 6.156 13.548 1.00 96.44 87 ASP A CA 1
ATOM 715 C C . ASP A 1 87 ? 1.457 5.055 12.621 1.00 96.44 87 ASP A C 1
ATOM 717 O O . ASP A 1 87 ? 2.490 5.251 11.985 1.00 96.44 87 ASP A O 1
ATOM 721 N N . ASP A 1 88 ? 0.716 3.953 12.454 1.00 96.44 88 ASP A N 1
ATOM 722 C CA . ASP A 1 88 ? 1.074 2.858 11.537 1.00 96.44 88 ASP A CA 1
ATOM 723 C C . ASP A 1 88 ? 1.080 3.324 10.064 1.00 96.44 88 ASP A C 1
ATOM 725 O O . ASP A 1 88 ? 1.847 2.837 9.233 1.00 96.44 88 ASP A O 1
ATOM 729 N N . MET A 1 89 ? 0.240 4.310 9.729 1.00 98.12 89 MET A N 1
ATOM 730 C CA . MET A 1 89 ? 0.100 4.829 8.367 1.00 98.12 89 MET A CA 1
ATOM 731 C C . MET A 1 89 ? 1.205 5.813 7.955 1.00 98.12 89 MET A C 1
ATOM 733 O O . MET A 1 89 ? 1.278 6.166 6.778 1.00 98.12 89 MET A O 1
ATOM 737 N N . VAL A 1 90 ? 2.074 6.268 8.867 1.00 97.94 90 VAL A N 1
ATOM 738 C CA . VAL A 1 90 ? 3.146 7.231 8.537 1.00 97.94 90 VAL A CA 1
ATOM 739 C C . VAL A 1 90 ? 4.086 6.664 7.4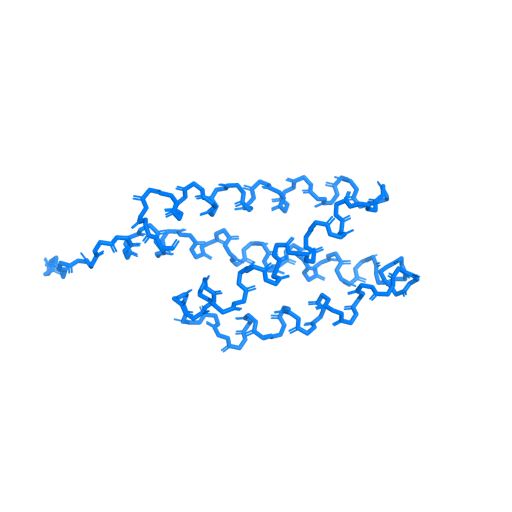73 1.00 97.94 90 VAL A C 1
ATOM 741 O O . VAL A 1 90 ? 4.275 7.283 6.424 1.00 97.94 90 VAL A O 1
ATOM 744 N N . ASP A 1 91 ? 4.613 5.464 7.708 1.00 96.75 91 ASP A N 1
ATOM 745 C CA . ASP A 1 91 ? 5.580 4.835 6.805 1.00 96.75 91 ASP A CA 1
ATOM 746 C C . ASP A 1 91 ? 4.917 4.265 5.544 1.00 96.75 91 ASP A C 1
ATOM 748 O O . ASP A 1 91 ? 5.528 4.263 4.476 1.00 96.75 91 ASP A O 1
ATOM 752 N N . VAL A 1 92 ? 3.651 3.842 5.642 1.00 98.44 92 VAL A N 1
ATOM 753 C CA . VAL A 1 92 ? 2.825 3.443 4.488 1.00 98.44 92 VAL A CA 1
ATOM 754 C C . VAL A 1 92 ? 2.663 4.618 3.526 1.00 98.44 92 VAL A C 1
ATOM 756 O O . VAL A 1 92 ? 2.883 4.489 2.322 1.00 98.44 92 VAL A O 1
ATOM 759 N N . ASN A 1 93 ? 2.302 5.788 4.054 1.00 98.38 93 ASN A N 1
ATOM 760 C CA . ASN A 1 93 ? 2.110 6.984 3.242 1.00 98.38 93 ASN A CA 1
ATOM 761 C C . ASN A 1 93 ? 3.433 7.475 2.635 1.00 98.38 93 ASN A C 1
ATOM 763 O O . ASN A 1 93 ? 3.432 7.947 1.500 1.00 98.38 93 ASN A O 1
ATOM 767 N N . ALA A 1 94 ? 4.558 7.328 3.343 1.00 98.25 94 ALA A N 1
ATOM 768 C CA . ALA A 1 94 ? 5.875 7.666 2.807 1.00 98.25 94 ALA A CA 1
ATOM 769 C C . ALA A 1 94 ? 6.233 6.827 1.565 1.00 98.25 94 ALA A C 1
ATOM 771 O O . ALA A 1 94 ? 6.632 7.393 0.543 1.00 98.25 94 ALA A O 1
ATOM 772 N N . ASP A 1 95 ? 6.021 5.506 1.606 1.00 98.44 95 ASP A N 1
ATOM 773 C CA . ASP A 1 95 ? 6.267 4.636 0.446 1.00 98.44 95 ASP A CA 1
ATOM 774 C C . ASP A 1 95 ? 5.347 4.980 -0.728 1.00 98.44 95 ASP A C 1
ATOM 776 O O . ASP A 1 95 ? 5.788 5.039 -1.878 1.00 98.44 95 ASP A O 1
ATOM 780 N N . VAL A 1 96 ? 4.065 5.244 -0.450 1.00 98.38 96 VAL A N 1
ATOM 781 C CA . VAL A 1 96 ? 3.091 5.645 -1.475 1.00 98.38 96 VAL A CA 1
ATOM 782 C C . VAL A 1 96 ? 3.542 6.911 -2.200 1.00 98.38 96 VAL A C 1
ATOM 784 O O . VAL A 1 96 ? 3.441 6.977 -3.428 1.00 98.38 96 VAL A O 1
ATOM 787 N N . GLU A 1 97 ? 4.040 7.909 -1.473 1.00 98.31 97 GLU A N 1
ATOM 788 C CA . GLU A 1 97 ? 4.505 9.161 -2.071 1.00 98.31 97 GLU A CA 1
ATOM 789 C C . GLU A 1 97 ? 5.784 8.976 -2.900 1.00 98.31 97 GLU A C 1
ATOM 791 O O . GLU A 1 97 ? 5.866 9.509 -4.011 1.00 98.31 97 GLU A O 1
ATOM 796 N N . GLU A 1 98 ? 6.745 8.162 -2.450 1.00 98.44 98 GLU A N 1
ATOM 797 C CA . GLU A 1 98 ? 7.927 7.845 -3.268 1.00 98.44 98 GLU A CA 1
ATOM 798 C C . GLU A 1 98 ? 7.554 7.067 -4.540 1.00 98.44 98 GLU A C 1
ATOM 800 O O . GLU A 1 98 ? 8.043 7.387 -5.628 1.00 98.44 98 GLU A O 1
ATOM 805 N N . ILE A 1 99 ? 6.606 6.124 -4.465 1.00 98.00 99 ILE A N 1
ATOM 806 C CA . ILE A 1 99 ? 6.094 5.428 -5.656 1.00 98.00 99 ILE A CA 1
ATOM 807 C C . ILE A 1 99 ? 5.405 6.410 -6.610 1.00 98.00 99 ILE A C 1
ATOM 809 O O . ILE A 1 99 ? 5.665 6.370 -7.814 1.00 98.00 99 ILE A O 1
ATOM 813 N N . LYS A 1 100 ? 4.548 7.315 -6.117 1.00 97.69 100 LYS A N 1
ATOM 814 C CA . LYS A 1 100 ? 3.888 8.331 -6.961 1.00 97.69 100 LYS A CA 1
ATOM 815 C C . LYS A 1 100 ? 4.900 9.238 -7.656 1.00 97.69 100 LYS A C 1
ATOM 817 O O . LYS A 1 100 ? 4.742 9.529 -8.842 1.00 97.69 100 LYS A O 1
ATOM 822 N N . LYS A 1 101 ? 5.947 9.655 -6.946 1.00 97.94 101 LYS A N 1
ATOM 823 C CA . LYS A 1 101 ? 7.037 10.466 -7.496 1.00 97.94 101 LYS A CA 1
ATOM 824 C C . LYS A 1 101 ? 7.783 9.727 -8.605 1.00 97.94 101 LYS A C 1
ATOM 826 O O . LYS A 1 101 ? 7.997 10.306 -9.669 1.00 97.94 101 LYS A O 1
ATOM 831 N N . LEU A 1 102 ? 8.103 8.447 -8.410 1.00 97.31 102 LEU A N 1
ATOM 832 C CA . LEU A 1 102 ? 8.724 7.612 -9.444 1.00 97.31 102 LEU A CA 1
ATOM 833 C C . LEU A 1 102 ? 7.796 7.408 -10.651 1.00 97.31 102 LEU A C 1
ATOM 835 O O . LEU A 1 102 ? 8.240 7.574 -11.785 1.00 97.31 102 LEU A O 1
ATOM 839 N N . LYS A 1 103 ? 6.500 7.146 -10.427 1.00 94.75 103 LYS A N 1
ATOM 840 C CA . LYS A 1 103 ? 5.478 7.070 -11.490 1.00 94.75 103 LYS A CA 1
ATOM 841 C C . LYS A 1 103 ? 5.425 8.349 -12.318 1.00 94.75 103 LYS A C 1
ATOM 843 O O . LYS A 1 103 ? 5.400 8.289 -13.543 1.00 94.75 103 LYS A O 1
ATOM 848 N N . GLN A 1 104 ? 5.459 9.510 -11.664 1.00 95.50 104 GLN A N 1
ATOM 849 C CA . GLN A 1 104 ? 5.455 10.805 -12.341 1.00 95.50 104 GLN A CA 1
ATOM 850 C C . GLN A 1 104 ? 6.739 11.048 -13.148 1.00 95.50 104 GLN A C 1
ATOM 852 O O . GLN A 1 104 ? 6.666 11.572 -14.257 1.00 95.50 104 GLN A O 1
ATOM 857 N N . GLN A 1 105 ? 7.902 10.674 -12.609 1.00 93.88 105 GLN A N 1
ATOM 858 C CA . GLN A 1 105 ? 9.197 10.822 -13.283 1.00 93.88 105 GLN A CA 1
ATOM 859 C C . GLN A 1 105 ? 9.336 9.888 -14.491 1.00 93.88 105 GLN A C 1
ATOM 861 O O . GLN A 1 105 ? 9.825 10.309 -15.537 1.00 93.88 105 GLN A O 1
ATOM 866 N N . GLY A 1 106 ? 8.897 8.637 -14.346 1.00 91.00 106 GLY A N 1
ATOM 867 C CA . GLY A 1 106 ? 9.011 7.608 -15.377 1.00 91.00 106 GLY A CA 1
ATOM 868 C C . GLY A 1 106 ? 7.850 7.574 -16.373 1.00 91.00 106 GLY A C 1
ATOM 869 O O . GLY A 1 106 ? 8.004 7.040 -17.466 1.00 91.00 106 GLY A O 1
ATOM 870 N N . GLY A 1 107 ? 6.692 8.139 -16.027 1.00 89.81 107 GLY A N 1
ATOM 871 C CA . GLY A 1 107 ? 5.500 8.133 -16.878 1.00 89.81 107 GLY A CA 1
ATOM 872 C C . GLY A 1 107 ? 4.813 6.765 -16.982 1.00 89.81 107 GLY A C 1
ATOM 873 O O . GLY A 1 107 ? 4.393 6.385 -18.075 1.00 89.81 107 GLY A O 1
ATOM 874 N N . PHE A 1 108 ? 4.703 6.032 -15.866 1.00 86.56 108 PHE A N 1
ATOM 875 C CA . PHE A 1 108 ? 4.061 4.708 -15.784 1.00 86.56 108 PHE A CA 1
ATOM 876 C C . PHE A 1 108 ? 2.962 4.637 -14.721 1.00 86.56 108 PHE A C 1
ATOM 878 O O . PHE A 1 108 ? 2.923 5.478 -13.798 1.00 86.56 108 PHE A O 1
#

Foldseek 3Di:
DPPPPQDQLNVLLVVLLVLVVVLLVLLVVCLVVVVVVCVVLVLSVLSVVLSVVCVVCSVPSVCCVVPRLVSNVVSLVSQCVDPVCVVSSPSSVVSVVSSVVSCVNRVD